Protein AF-A0A352JAN6-F1 (afdb_monomer_lite)

Secondary structure (DSSP, 8-state):
-EEEE-SSSSEEES-HHHHHHHHHTTSS--EEEE-HHHHHHTT---EEPTTSEEE-S---GGGB-

Radius of gyration: 11.19 Å; chains: 1; bounding box: 25×20×26 Å

Sequence (65 aa):
MLNILASLFEQVISDRATAKMVGQRYGNPVVFEVNAAAMSKDGYVLYCSTNQVWLVDRVPPEYLK

Structure (mmCIF, N/CA/C/O backbone):
data_AF-A0A352JAN6-F1
#
_entry.id   AF-A0A352JAN6-F1
#
loop_
_atom_site.group_PDB
_atom_site.id
_atom_site.type_symbol
_atom_site.label_atom_id
_atom_site.label_alt_id
_atom_site.label_comp_id
_atom_site.label_asym_id
_atom_site.label_entity_id
_atom_site.label_seq_id
_atom_site.pdbx_PDB_ins_code
_atom_site.Cartn_x
_atom_site.Cartn_y
_atom_site.Cartn_z
_atom_site.occupancy
_atom_site.B_iso_or_equiv
_atom_site.auth_seq_id
_atom_site.auth_comp_id
_atom_site.auth_asym_id
_atom_site.auth_atom_id
_atom_site.pdbx_PDB_model_num
ATOM 1 N N . MET A 1 1 ? -1.692 10.068 -4.043 1.00 42.00 1 MET A N 1
ATOM 2 C CA . MET A 1 1 ? -1.945 8.852 -4.840 1.00 42.00 1 MET A CA 1
ATOM 3 C C . MET A 1 1 ? -0.675 8.025 -4.733 1.00 42.00 1 MET A C 1
ATOM 5 O O . MET A 1 1 ? 0.352 8.517 -5.176 1.00 42.00 1 MET A O 1
ATOM 9 N N . LEU A 1 2 ? -0.687 6.916 -3.989 1.00 41.22 2 LEU A N 1
ATOM 10 C CA . LEU A 1 2 ? 0.486 6.045 -3.832 1.00 41.22 2 LEU A CA 1
ATOM 11 C C . LEU A 1 2 ? 0.288 4.825 -4.746 1.00 41.22 2 LEU A C 1
ATOM 13 O O . LEU A 1 2 ? -0.749 4.168 -4.662 1.00 41.22 2 LEU A O 1
ATOM 17 N N . ASN A 1 3 ? 1.247 4.554 -5.633 1.00 37.16 3 ASN A N 1
ATOM 18 C CA . ASN A 1 3 ? 1.117 3.551 -6.697 1.00 37.16 3 ASN A CA 1
ATOM 19 C C . ASN A 1 3 ? 1.961 2.303 -6.375 1.00 37.16 3 ASN A C 1
ATOM 21 O O . ASN A 1 3 ? 3.184 2.379 -6.387 1.00 37.16 3 ASN A O 1
ATOM 25 N N . ILE A 1 4 ? 1.322 1.156 -6.125 1.00 56.50 4 ILE A N 1
ATOM 26 C CA . ILE A 1 4 ? 1.893 -0.044 -5.485 1.00 56.50 4 ILE A CA 1
ATOM 27 C C . ILE A 1 4 ? 2.315 -1.128 -6.494 1.00 56.50 4 ILE A C 1
ATOM 29 O O . ILE A 1 4 ? 1.607 -1.440 -7.444 1.00 56.50 4 ILE A O 1
ATOM 33 N N . LEU A 1 5 ? 3.452 -1.785 -6.245 1.00 42.72 5 LEU A N 1
ATOM 34 C CA . LEU A 1 5 ? 3.765 -3.119 -6.774 1.00 42.72 5 LEU A CA 1
ATOM 35 C C . LEU A 1 5 ? 3.200 -4.189 -5.837 1.00 42.72 5 LEU A C 1
ATOM 37 O O . LEU A 1 5 ? 3.555 -4.200 -4.663 1.00 42.72 5 LEU A O 1
ATOM 41 N N . ALA A 1 6 ? 2.438 -5.144 -6.361 1.00 41.12 6 ALA A N 1
ATOM 42 C CA . ALA A 1 6 ? 2.176 -6.400 -5.665 1.00 41.12 6 ALA A CA 1
ATOM 43 C C . ALA A 1 6 ? 2.918 -7.519 -6.404 1.00 41.12 6 ALA A C 1
ATOM 45 O O . ALA A 1 6 ? 2.376 -8.145 -7.310 1.00 41.12 6 ALA A O 1
ATOM 46 N N . SER A 1 7 ? 4.187 -7.747 -6.062 1.00 40.84 7 SER A N 1
ATOM 47 C CA . SER A 1 7 ? 4.832 -9.021 -6.379 1.00 40.84 7 SER A CA 1
ATOM 48 C C . SER A 1 7 ? 5.923 -9.336 -5.354 1.00 40.84 7 SER A C 1
ATOM 50 O O . SER A 1 7 ? 6.981 -8.714 -5.331 1.00 40.84 7 SER A O 1
ATOM 52 N N . LEU A 1 8 ? 5.608 -10.324 -4.513 1.00 37.88 8 LEU A N 1
ATOM 53 C CA . LEU A 1 8 ? 6.489 -11.167 -3.694 1.00 37.88 8 LEU A CA 1
ATOM 54 C C . LEU A 1 8 ? 7.125 -10.640 -2.398 1.00 37.88 8 LEU A C 1
ATOM 56 O O . LEU A 1 8 ? 7.585 -11.478 -1.631 1.00 37.88 8 LEU A O 1
ATOM 60 N N . PHE A 1 9 ? 7.083 -9.352 -2.057 1.00 41.69 9 PHE A N 1
ATOM 61 C CA . PHE A 1 9 ? 7.470 -8.893 -0.711 1.00 41.69 9 PHE A CA 1
ATOM 62 C C . PHE A 1 9 ? 6.552 -7.752 -0.263 1.00 41.69 9 PHE A C 1
ATOM 64 O O . PHE A 1 9 ? 6.158 -6.943 -1.095 1.00 41.69 9 PHE A O 1
ATOM 71 N N . GLU A 1 10 ? 6.197 -7.709 1.024 1.00 55.59 10 GLU A N 1
ATOM 72 C CA . GLU A 1 10 ? 5.212 -6.840 1.713 1.00 55.59 10 GLU A CA 1
ATOM 73 C C . GLU A 1 10 ? 5.518 -5.320 1.668 1.00 55.59 10 GLU A C 1
ATOM 75 O O . GLU A 1 10 ? 5.269 -4.591 2.623 1.00 55.59 10 GLU A O 1
ATOM 80 N N . GLN A 1 11 ? 6.085 -4.8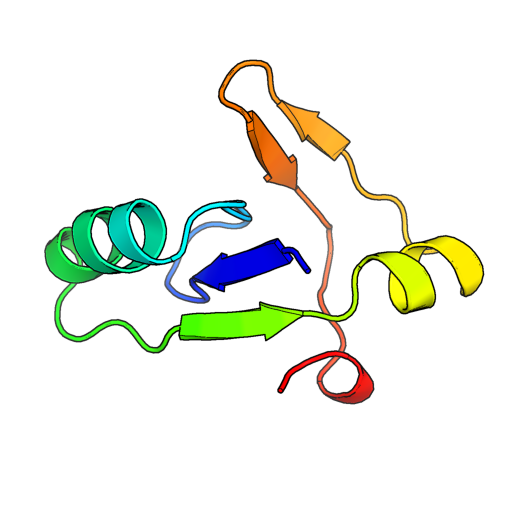17 0.570 1.00 57.25 11 GLN A N 1
ATOM 81 C CA . GLN A 1 11 ? 6.621 -3.471 0.403 1.00 57.25 11 GLN A CA 1
ATOM 82 C C . GLN A 1 11 ? 5.821 -2.649 -0.615 1.00 57.25 11 GLN A C 1
ATOM 84 O O . GLN A 1 11 ? 5.585 -3.059 -1.748 1.00 57.25 11 GLN A O 1
ATOM 89 N N . VAL A 1 12 ? 5.455 -1.436 -0.216 1.00 62.22 12 VAL A N 1
ATOM 90 C CA . VAL A 1 12 ? 4.635 -0.472 -0.951 1.00 62.22 12 VAL A CA 1
ATOM 91 C C . VAL A 1 12 ? 5.506 0.693 -1.406 1.00 62.22 12 VAL A C 1
ATOM 93 O O . VAL A 1 12 ? 6.052 1.418 -0.589 1.00 62.22 12 VAL A O 1
ATOM 96 N N . ILE A 1 13 ? 5.627 0.929 -2.706 1.00 69.12 13 ILE A N 1
ATOM 97 C CA . ILE A 1 13 ? 6.441 2.029 -3.251 1.00 69.12 13 ILE A CA 1
ATOM 98 C C . ILE A 1 13 ? 5.514 3.197 -3.618 1.00 69.12 13 ILE A C 1
ATOM 100 O O . ILE A 1 13 ? 4.367 2.980 -3.990 1.00 69.12 13 ILE A O 1
ATOM 104 N N . SER A 1 14 ? 5.963 4.444 -3.471 1.00 68.56 14 SER A N 1
ATOM 105 C CA . SER A 1 14 ? 5.150 5.629 -3.796 1.00 68.56 14 SER A CA 1
ATOM 106 C C . SER A 1 14 ? 5.259 6.072 -5.261 1.00 68.56 14 SER A C 1
ATOM 108 O O . SER A 1 14 ? 4.337 6.705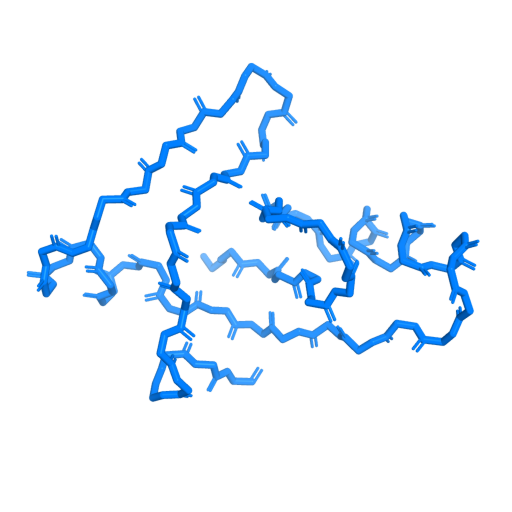 -5.776 1.00 68.56 14 SER A O 1
ATOM 110 N N . ASP A 1 15 ? 6.353 5.713 -5.940 1.00 74.19 15 ASP A N 1
ATOM 111 C CA . ASP A 1 15 ? 6.641 6.061 -7.332 1.00 74.19 15 ASP A CA 1
ATOM 112 C C . ASP A 1 15 ? 6.434 4.883 -8.302 1.00 74.19 15 ASP A C 1
ATOM 114 O O . ASP A 1 15 ? 7.011 3.802 -8.157 1.00 74.19 15 ASP A O 1
ATOM 118 N N . ARG A 1 16 ? 5.655 5.122 -9.364 1.00 71.38 16 ARG A N 1
ATOM 119 C CA . ARG A 1 16 ? 5.287 4.104 -10.362 1.00 71.38 16 ARG A CA 1
ATOM 120 C C . ARG A 1 16 ? 6.478 3.634 -11.202 1.00 71.38 16 ARG A C 1
ATOM 122 O O . ARG A 1 16 ? 6.492 2.478 -11.632 1.00 71.38 16 ARG A O 1
ATOM 129 N N . ALA A 1 17 ? 7.446 4.506 -11.483 1.00 74.00 17 ALA A N 1
ATOM 130 C CA . ALA A 1 17 ? 8.618 4.134 -12.276 1.00 74.00 17 ALA A CA 1
ATOM 131 C C . ALA A 1 17 ? 9.537 3.199 -11.477 1.00 74.00 17 ALA A C 1
ATOM 133 O O . ALA A 1 17 ? 9.930 2.139 -11.971 1.00 74.00 17 ALA A O 1
ATOM 134 N N . THR A 1 18 ? 9.773 3.540 -10.212 1.00 73.38 18 THR A N 1
ATOM 135 C CA . THR A 1 18 ? 10.504 2.725 -9.237 1.00 73.38 18 THR A CA 1
ATOM 136 C C . THR A 1 18 ? 9.809 1.385 -9.016 1.00 73.38 18 THR A C 1
ATOM 138 O O . THR A 1 18 ? 10.455 0.340 -9.074 1.00 73.38 18 THR A O 1
ATOM 141 N N . ALA A 1 19 ? 8.480 1.398 -8.875 1.00 70.19 19 ALA A N 1
ATOM 142 C CA . ALA A 1 19 ? 7.657 0.199 -8.801 1.00 70.19 19 ALA A CA 1
ATOM 143 C C . ALA A 1 19 ? 7.906 -0.717 -10.020 1.00 70.19 19 ALA A C 1
ATOM 145 O O . ALA A 1 19 ? 8.326 -1.859 -9.879 1.00 70.19 19 ALA A O 1
ATOM 146 N N . LYS A 1 20 ? 7.783 -0.226 -11.256 1.00 71.94 20 LYS A N 1
ATOM 147 C CA . LYS A 1 20 ? 8.067 -1.069 -12.435 1.00 71.94 20 LYS A CA 1
ATOM 148 C C . LYS A 1 20 ? 9.499 -1.615 -12.455 1.00 71.94 20 LYS A C 1
ATOM 150 O O . LYS A 1 20 ? 9.684 -2.795 -12.739 1.00 71.94 20 LYS A O 1
ATOM 155 N N . MET A 1 21 ? 10.491 -0.787 -12.138 1.00 76.31 21 MET A N 1
ATOM 156 C CA . MET A 1 21 ? 11.907 -1.168 -12.170 1.00 76.31 21 MET A CA 1
ATOM 157 C C . MET A 1 21 ? 12.243 -2.277 -11.164 1.00 76.31 21 MET A C 1
ATOM 159 O O . MET A 1 21 ? 12.936 -3.235 -11.504 1.00 76.31 21 MET A O 1
ATOM 163 N N . VAL A 1 22 ? 11.749 -2.169 -9.928 1.00 72.75 22 VAL A N 1
ATOM 164 C CA . VAL A 1 22 ? 11.976 -3.189 -8.892 1.00 72.75 22 VAL A CA 1
ATOM 165 C C . VAL A 1 22 ? 11.263 -4.488 -9.262 1.00 72.75 22 VAL A C 1
ATOM 167 O O . VAL A 1 22 ? 11.836 -5.566 -9.128 1.00 72.75 22 VAL A O 1
ATOM 170 N N . GLY A 1 23 ? 10.049 -4.390 -9.800 1.00 69.44 23 GLY A N 1
ATOM 171 C CA . GLY A 1 23 ? 9.231 -5.545 -10.157 1.00 69.44 23 GLY A CA 1
ATOM 172 C C . GLY A 1 23 ? 9.763 -6.317 -11.363 1.00 69.44 23 GLY A C 1
ATOM 173 O O . GLY A 1 23 ? 9.638 -7.537 -11.410 1.00 69.44 23 GLY A O 1
ATOM 174 N N . GLN A 1 24 ? 10.425 -5.629 -12.299 1.00 74.44 24 GLN A N 1
ATOM 175 C CA . GLN A 1 24 ? 11.084 -6.251 -13.452 1.00 74.44 24 GLN A CA 1
ATOM 176 C C . GLN A 1 24 ? 12.179 -7.245 -13.053 1.00 74.44 24 GLN A C 1
ATOM 178 O O . GLN A 1 24 ? 12.437 -8.194 -13.789 1.00 74.44 24 GLN A O 1
ATOM 183 N N . ARG A 1 25 ? 12.786 -7.089 -11.868 1.00 73.06 25 ARG A N 1
ATOM 184 C CA . ARG A 1 25 ? 13.763 -8.059 -11.339 1.00 73.06 25 ARG A CA 1
ATOM 185 C C . ARG A 1 25 ? 13.157 -9.445 -11.121 1.00 73.06 25 ARG A C 1
ATOM 187 O O . ARG A 1 25 ? 13.887 -10.429 -11.110 1.00 73.06 25 ARG A O 1
ATOM 194 N N . TYR A 1 26 ? 11.838 -9.509 -10.960 1.00 68.12 26 TYR A N 1
ATOM 195 C CA . TYR A 1 26 ? 11.083 -10.724 -10.675 1.00 68.12 26 TYR A CA 1
ATOM 196 C C . TYR A 1 26 ? 10.205 -11.168 -11.858 1.00 68.12 26 TYR A C 1
ATOM 198 O O . TYR A 1 26 ? 9.368 -12.053 -11.697 1.00 68.12 26 TYR A O 1
ATOM 206 N N . GLY A 1 27 ? 10.381 -10.579 -13.050 1.00 73.94 27 GLY A N 1
ATOM 207 C CA . GLY A 1 27 ? 9.644 -10.936 -14.266 1.00 73.94 27 GLY A CA 1
ATOM 208 C C . GLY A 1 27 ? 8.726 -9.818 -14.757 1.00 73.94 27 GLY A C 1
ATOM 209 O O . GLY A 1 27 ? 9.170 -8.689 -14.934 1.00 73.94 27 GLY A O 1
ATOM 210 N N . ASN A 1 28 ? 7.452 -10.129 -15.015 1.00 71.31 28 ASN A N 1
ATOM 211 C CA . ASN A 1 28 ? 6.458 -9.158 -15.488 1.00 71.31 28 ASN A CA 1
ATOM 212 C C . ASN A 1 28 ? 5.613 -8.633 -14.317 1.00 71.31 28 ASN A C 1
ATOM 214 O O . ASN A 1 28 ? 4.638 -9.286 -13.939 1.00 71.31 28 ASN A O 1
ATOM 218 N N . PRO A 1 29 ? 5.952 -7.471 -13.728 1.00 71.75 29 PRO A N 1
ATOM 219 C CA . PRO A 1 29 ? 5.198 -6.949 -12.604 1.00 71.75 29 PRO A CA 1
ATOM 220 C C . PRO A 1 29 ? 3.853 -6.364 -13.022 1.00 71.75 29 PRO A C 1
ATOM 222 O O . PRO A 1 29 ? 3.760 -5.591 -13.979 1.00 71.75 29 PRO A O 1
ATOM 225 N N . VAL A 1 30 ? 2.835 -6.636 -12.209 1.00 76.88 30 VAL A N 1
ATOM 226 C CA . VAL A 1 30 ? 1.578 -5.888 -12.218 1.00 76.88 30 VAL A CA 1
ATOM 227 C C . VAL A 1 30 ? 1.652 -4.831 -11.118 1.00 76.88 30 VAL A C 1
ATOM 229 O O . VAL A 1 30 ? 1.978 -5.124 -9.967 1.00 76.88 30 VAL A O 1
ATOM 232 N N . VAL A 1 31 ? 1.404 -3.580 -11.498 1.00 74.62 31 VAL A N 1
ATOM 233 C CA . VAL A 1 31 ? 1.392 -2.431 -10.586 1.00 74.62 31 VAL A CA 1
ATOM 234 C C . VAL A 1 31 ? -0.065 -2.036 -10.380 1.00 74.62 31 VAL A C 1
ATOM 236 O O . VAL A 1 31 ? -0.728 -1.695 -11.359 1.00 74.62 31 VAL A O 1
ATOM 239 N N . PHE A 1 32 ? -0.527 -2.082 -9.134 1.00 78.69 32 PHE A N 1
ATOM 240 C CA . PHE A 1 32 ? -1.866 -1.677 -8.709 1.00 78.69 32 PHE A CA 1
ATOM 241 C C . PHE A 1 32 ? -1.800 -0.313 -8.032 1.00 78.69 32 PHE A C 1
ATOM 243 O O . PHE A 1 32 ? -0.895 -0.045 -7.243 1.00 78.69 32 PHE A O 1
ATOM 250 N N . GLU A 1 33 ? -2.754 0.568 -8.290 1.00 80.19 33 GLU A N 1
ATOM 251 C CA . GLU A 1 33 ? -2.870 1.786 -7.488 1.00 80.19 33 GLU A CA 1
ATOM 252 C C . GLU A 1 33 ? -3.654 1.472 -6.218 1.00 80.19 33 GLU A C 1
ATOM 254 O O . GLU A 1 33 ? -4.637 0.738 -6.264 1.00 80.19 33 GLU A O 1
ATOM 259 N N . VAL A 1 34 ? -3.232 2.003 -5.067 1.00 83.06 34 VAL A N 1
ATOM 260 C CA . VAL A 1 34 ? -3.915 1.706 -3.802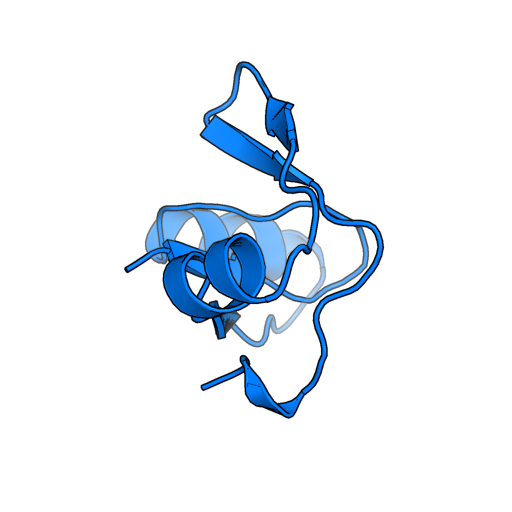 1.00 83.06 34 VAL A CA 1
ATOM 261 C C . VAL A 1 34 ? -4.369 2.969 -3.119 1.00 83.06 34 VAL A C 1
ATOM 263 O O . VAL A 1 34 ? -3.627 3.943 -2.957 1.00 83.06 34 VAL A O 1
ATOM 266 N N . ASN A 1 35 ? -5.622 2.943 -2.680 1.00 86.06 35 ASN A N 1
ATOM 267 C CA . ASN A 1 35 ? -6.208 4.043 -1.942 1.00 86.06 35 ASN A CA 1
ATOM 268 C C . ASN A 1 35 ? -5.793 4.009 -0.462 1.00 86.06 35 ASN A C 1
ATOM 270 O O . ASN A 1 35 ? -6.600 3.736 0.424 1.00 86.06 35 ASN A O 1
ATOM 274 N N . ALA A 1 36 ? -4.525 4.330 -0.197 1.00 82.56 36 ALA A N 1
ATOM 275 C CA . ALA A 1 36 ? -3.960 4.368 1.154 1.00 82.56 36 ALA A CA 1
ATOM 276 C C . ALA A 1 36 ? -4.696 5.342 2.095 1.00 82.56 36 ALA A C 1
ATOM 278 O O . ALA A 1 36 ? -4.759 5.114 3.299 1.00 82.56 36 ALA A O 1
ATOM 279 N N . ALA A 1 37 ? -5.288 6.413 1.553 1.00 86.12 37 ALA A N 1
ATOM 280 C CA . ALA A 1 37 ? -6.075 7.359 2.340 1.00 86.12 37 ALA A CA 1
ATOM 281 C C . ALA A 1 37 ? -7.372 6.725 2.867 1.00 86.12 37 ALA A C 1
ATOM 283 O O . ALA A 1 37 ? -7.718 6.929 4.028 1.00 86.12 37 ALA A O 1
ATOM 284 N N . ALA A 1 38 ? -8.063 5.938 2.036 1.00 88.00 38 ALA A N 1
ATOM 285 C CA . ALA A 1 38 ? -9.228 5.173 2.476 1.00 88.00 38 ALA A CA 1
ATOM 286 C C . ALA A 1 38 ? -8.822 4.099 3.493 1.00 88.00 38 ALA A C 1
ATOM 288 O O . ALA A 1 38 ? -9.374 4.073 4.584 1.00 88.00 38 ALA A O 1
ATOM 289 N N . MET A 1 39 ? -7.760 3.333 3.215 1.00 88.56 39 MET A N 1
ATOM 290 C CA . MET A 1 39 ? -7.249 2.326 4.154 1.00 88.56 39 MET A CA 1
ATOM 291 C C . MET A 1 39 ? -6.913 2.916 5.530 1.00 88.56 39 MET A C 1
ATOM 293 O O . MET A 1 39 ? -7.319 2.376 6.554 1.00 88.56 39 MET A O 1
ATOM 297 N N . SER A 1 40 ? -6.212 4.051 5.576 1.00 86.50 40 SER A N 1
ATOM 298 C CA . SER A 1 40 ? -5.892 4.710 6.846 1.00 86.50 40 SER A CA 1
ATOM 299 C C . SER A 1 40 ? -7.149 5.176 7.585 1.00 86.50 40 SER A C 1
ATOM 301 O O . SER A 1 40 ? -7.220 5.051 8.807 1.00 86.50 40 SER A O 1
ATOM 303 N N . LYS A 1 41 ? -8.151 5.681 6.855 1.00 90.44 41 LYS A N 1
ATOM 304 C CA . LYS A 1 41 ? -9.436 6.101 7.425 1.00 90.44 41 LYS A CA 1
ATOM 305 C C . LYS A 1 41 ? -10.227 4.923 8.000 1.00 90.44 41 LYS A C 1
ATOM 307 O O . LYS A 1 41 ? -10.864 5.082 9.037 1.00 90.44 41 LYS A O 1
ATOM 312 N N . ASP A 1 42 ? -10.136 3.764 7.361 1.00 91.44 42 ASP A N 1
ATOM 313 C CA . ASP A 1 42 ? -10.817 2.534 7.771 1.00 91.44 42 ASP A CA 1
ATOM 314 C C . ASP A 1 42 ? -10.042 1.759 8.858 1.00 91.44 42 ASP A C 1
ATOM 316 O O . ASP A 1 42 ? -10.449 0.676 9.273 1.00 91.44 42 ASP A O 1
ATOM 320 N N . GLY A 1 43 ? -8.946 2.336 9.371 1.00 91.69 43 GLY A N 1
ATOM 321 C CA . GLY A 1 43 ? -8.208 1.836 10.533 1.00 91.69 43 GLY A CA 1
ATOM 322 C C . GLY A 1 43 ? -7.041 0.903 10.210 1.00 91.69 43 GLY A C 1
ATOM 323 O O . GLY A 1 43 ? -6.443 0.347 11.130 1.00 91.69 43 GLY A O 1
ATOM 324 N N . TYR A 1 44 ? -6.678 0.738 8.935 1.00 89.12 44 TYR A N 1
ATOM 325 C CA . TYR A 1 44 ? -5.499 -0.041 8.559 1.00 89.12 44 TYR A CA 1
ATOM 326 C C . TYR A 1 44 ? -4.215 0.717 8.906 1.00 89.12 44 TYR A C 1
ATOM 328 O O . TYR A 1 44 ? -4.056 1.900 8.587 1.00 89.12 44 TYR A O 1
ATOM 336 N N . VAL A 1 45 ? -3.272 0.014 9.533 1.00 84.38 45 VAL A N 1
ATOM 337 C CA . VAL A 1 45 ? -1.976 0.579 9.913 1.00 84.38 45 VAL A CA 1
ATOM 338 C C . VAL A 1 45 ? -1.016 0.496 8.731 1.00 84.38 45 VAL A C 1
ATOM 340 O O . VAL A 1 45 ? -0.766 -0.573 8.183 1.00 84.38 45 VAL A O 1
ATOM 343 N N . LEU A 1 46 ? -0.479 1.650 8.344 1.00 84.06 46 LEU A N 1
ATOM 344 C CA . LEU A 1 46 ? 0.513 1.795 7.285 1.00 84.06 46 LEU A CA 1
ATOM 345 C C . LEU A 1 46 ? 1.832 2.226 7.932 1.00 84.06 46 LEU A C 1
ATOM 347 O O . LEU A 1 46 ? 1.899 3.288 8.554 1.00 84.06 46 LEU A O 1
ATOM 351 N N . TYR A 1 47 ? 2.885 1.433 7.779 1.00 81.44 47 TYR A N 1
ATOM 352 C CA . TYR A 1 47 ? 4.202 1.739 8.337 1.00 81.44 47 TYR A CA 1
ATOM 353 C C . TYR A 1 47 ? 5.085 2.363 7.265 1.00 81.44 47 TYR A C 1
ATOM 355 O O . TYR A 1 47 ? 5.281 1.762 6.219 1.00 81.44 47 TYR A O 1
ATOM 363 N N . CYS A 1 48 ? 5.651 3.542 7.510 1.00 81.06 48 CYS A N 1
ATOM 364 C CA . CYS A 1 48 ? 6.594 4.161 6.579 1.00 81.06 48 CYS A CA 1
ATOM 365 C C . CYS A 1 48 ? 8.032 3.772 6.943 1.00 81.06 48 CYS A C 1
ATOM 367 O O . CYS A 1 48 ? 8.486 4.017 8.060 1.00 81.06 48 CYS A O 1
ATOM 369 N N . SER A 1 49 ? 8.751 3.179 5.995 1.00 72.19 49 SER A N 1
ATOM 370 C CA . SER A 1 49 ? 10.186 2.928 6.083 1.00 72.19 49 SER A CA 1
ATOM 371 C C . SER A 1 49 ? 10.984 4.162 5.650 1.00 72.19 49 SER A C 1
ATOM 373 O O . SER A 1 49 ? 10.506 5.022 4.909 1.00 72.19 49 SER A O 1
ATOM 375 N N . THR A 1 50 ? 12.250 4.225 6.057 1.00 73.31 50 THR A N 1
ATOM 376 C CA . THR A 1 50 ? 13.182 5.313 5.718 1.00 73.31 50 THR A CA 1
ATOM 377 C 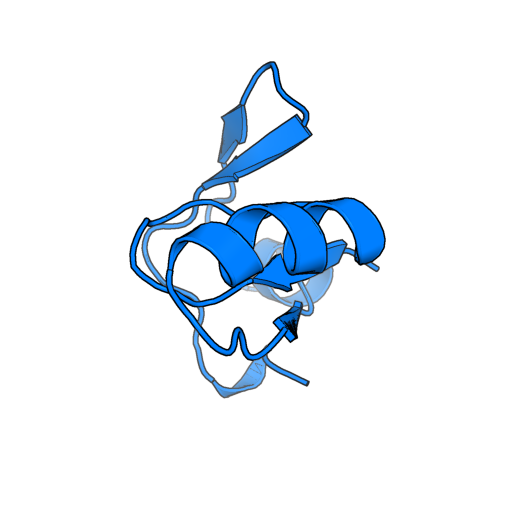C . THR A 1 50 ? 13.421 5.465 4.214 1.00 73.31 50 THR A C 1
ATOM 379 O O . THR A 1 50 ? 13.748 6.555 3.754 1.00 73.31 50 THR A O 1
ATOM 382 N N . ASN A 1 51 ? 13.190 4.408 3.433 1.00 69.31 51 ASN A N 1
ATOM 383 C CA . ASN A 1 51 ? 13.371 4.398 1.979 1.00 69.31 51 ASN A CA 1
ATOM 384 C C . ASN A 1 51 ? 12.116 4.828 1.197 1.00 69.31 51 ASN A C 1
ATOM 386 O O . ASN A 1 51 ? 11.990 4.493 0.023 1.00 69.31 51 ASN A O 1
ATOM 390 N N . GLN A 1 52 ? 11.166 5.525 1.837 1.00 70.19 52 GLN A N 1
ATOM 391 C CA . GLN A 1 52 ? 9.871 5.913 1.245 1.00 70.19 52 GLN A CA 1
ATOM 392 C C . GLN A 1 52 ? 9.025 4.724 0.760 1.00 70.19 52 GLN A C 1
ATOM 394 O O . GLN A 1 52 ? 8.135 4.866 -0.082 1.00 70.19 52 GLN A O 1
ATOM 399 N N . VAL A 1 53 ? 9.303 3.555 1.330 1.00 73.19 53 VAL A N 1
ATOM 400 C CA . VAL A 1 53 ? 8.530 2.335 1.150 1.00 73.19 53 VAL A CA 1
ATOM 401 C C . VAL A 1 53 ? 7.573 2.214 2.325 1.00 73.19 53 VAL A C 1
ATOM 403 O O . VAL A 1 53 ? 7.984 2.397 3.466 1.00 73.19 53 VAL A O 1
ATOM 406 N N . TRP A 1 54 ? 6.315 1.896 2.066 1.00 79.12 54 TRP A N 1
ATOM 407 C CA . TRP A 1 54 ? 5.327 1.616 3.091 1.00 79.12 54 TRP A CA 1
ATOM 408 C C . TRP A 1 54 ? 5.185 0.105 3.297 1.00 79.12 54 TRP A C 1
ATOM 410 O O . TRP A 1 54 ? 5.459 -0.684 2.399 1.00 79.12 54 TRP A O 1
ATOM 420 N N . LEU A 1 55 ? 4.790 -0.316 4.485 1.00 76.31 55 LEU A N 1
ATOM 421 C CA . LEU A 1 55 ? 4.471 -1.702 4.806 1.00 76.31 55 LEU A CA 1
ATOM 422 C C . LEU A 1 55 ? 3.046 -1.730 5.339 1.00 76.31 55 LEU A C 1
ATOM 424 O O . LEU A 1 55 ? 2.604 -0.797 6.016 1.00 76.31 55 LEU A O 1
ATOM 428 N N . VAL A 1 56 ? 2.332 -2.798 5.027 1.00 83.00 56 VAL A N 1
ATOM 429 C CA . VAL A 1 56 ? 0.979 -3.040 5.515 1.00 83.00 56 VAL A CA 1
ATOM 430 C C . VAL A 1 56 ? 0.772 -4.538 5.596 1.00 83.00 56 VAL A C 1
ATOM 432 O O . VAL A 1 56 ? 1.181 -5.257 4.686 1.00 83.00 56 VAL A O 1
ATOM 435 N N . ASP A 1 57 ? 0.121 -5.000 6.659 1.00 83.19 57 ASP A N 1
ATOM 436 C CA . ASP A 1 57 ? -0.096 -6.435 6.874 1.00 83.19 57 ASP A CA 1
ATOM 437 C C . ASP A 1 57 ? -0.898 -7.063 5.728 1.00 83.19 57 ASP A C 1
ATOM 439 O O . ASP A 1 57 ? -0.655 -8.191 5.303 1.00 83.19 57 ASP A O 1
ATOM 443 N N . ARG A 1 58 ? -1.881 -6.323 5.205 1.00 81.81 58 ARG A N 1
ATOM 444 C CA . ARG A 1 58 ? -2.693 -6.747 4.067 1.00 81.81 58 ARG A CA 1
ATOM 445 C C . ARG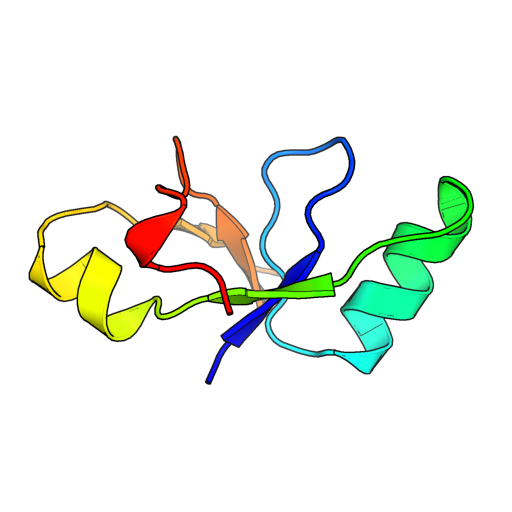 A 1 58 ? -3.303 -5.551 3.355 1.00 81.81 58 ARG A C 1
ATOM 447 O O . ARG A 1 58 ? -3.804 -4.634 3.996 1.00 81.81 58 ARG A O 1
ATOM 454 N N . VAL A 1 59 ? -3.353 -5.621 2.025 1.00 83.75 59 VAL A N 1
ATOM 455 C CA . VAL A 1 59 ? -4.164 -4.715 1.202 1.00 83.75 59 VAL A CA 1
ATOM 456 C C . VAL A 1 59 ? -5.434 -5.444 0.753 1.00 83.75 59 VAL A C 1
ATOM 458 O O . VAL A 1 59 ? -5.344 -6.390 -0.034 1.00 83.75 59 VAL A O 1
ATOM 461 N N . PRO A 1 60 ? -6.622 -5.059 1.247 1.00 86.12 60 PRO A N 1
ATOM 462 C CA . PRO A 1 60 ? -7.880 -5.603 0.748 1.00 86.12 60 PRO A CA 1
ATOM 463 C C . PRO A 1 60 ? -8.129 -5.213 -0.724 1.00 86.12 60 PRO A C 1
ATOM 465 O O . PRO A 1 60 ? -7.819 -4.083 -1.110 1.00 86.12 60 PRO A O 1
ATOM 468 N N . PRO A 1 61 ? -8.719 -6.102 -1.553 1.00 85.75 61 PRO A N 1
ATOM 469 C CA . PRO A 1 61 ? -8.920 -5.850 -2.986 1.00 85.75 61 PRO A CA 1
ATOM 470 C C . PRO A 1 61 ? -9.776 -4.620 -3.304 1.00 85.75 61 PRO A C 1
ATOM 472 O O . PRO A 1 61 ? -9.599 -3.999 -4.341 1.00 85.75 61 PRO A O 1
ATOM 475 N N . GLU A 1 62 ? -10.681 -4.249 -2.399 1.00 90.00 62 GLU A N 1
ATOM 476 C CA . GLU A 1 62 ? -11.557 -3.072 -2.496 1.00 90.00 62 GLU A CA 1
ATOM 477 C C . GLU A 1 62 ? -10.803 -1.731 -2.551 1.00 90.00 62 GLU A C 1
ATOM 479 O O . GLU A 1 62 ? -11.347 -0.739 -3.039 1.00 90.00 62 GLU A O 1
ATOM 484 N N . TYR A 1 63 ? -9.540 -1.698 -2.111 1.00 84.88 63 TYR A N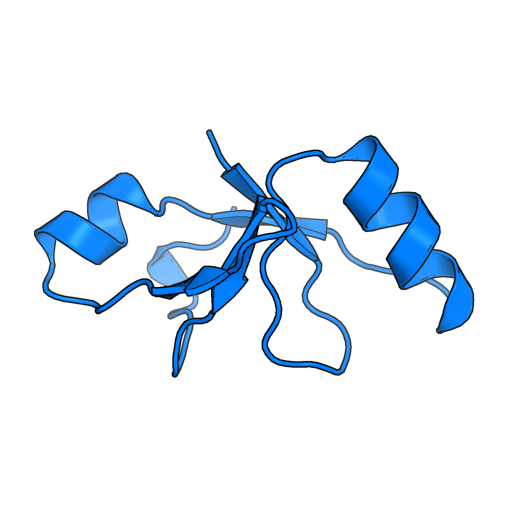 1
ATOM 485 C CA . TYR A 1 63 ? -8.684 -0.511 -2.199 1.00 84.88 63 TYR A CA 1
ATOM 486 C C . TYR A 1 63 ? -7.715 -0.548 -3.385 1.00 84.88 63 TYR A C 1
ATOM 488 O O . TYR A 1 63 ? -6.999 0.438 -3.578 1.00 84.88 63 TYR A O 1
ATOM 496 N N . LEU A 1 64 ? -7.680 -1.645 -4.156 1.00 84.69 64 LEU A N 1
ATOM 497 C CA . LEU A 1 64 ? -6.861 -1.793 -5.361 1.00 84.69 64 LEU A CA 1
ATOM 498 C C . LEU A 1 64 ? -7.585 -1.192 -6.576 1.00 84.69 64 LEU A C 1
ATOM 500 O O . LEU A 1 64 ? -8.785 -1.396 -6.762 1.00 84.69 64 LEU A O 1
ATOM 504 N N . LYS A 1 65 ? -6.842 -0.478 -7.419 1.00 75.12 65 LYS A N 1
ATOM 505 C CA . LYS A 1 65 ? -7.275 0.057 -8.714 1.00 75.12 65 LYS A CA 1
ATOM 506 C C . LYS A 1 65 ? -6.337 -0.378 -9.831 1.00 75.12 65 LYS A C 1
ATOM 508 O O . LYS A 1 65 ? -5.109 -0.466 -9.582 1.00 75.12 65 LYS A O 1
#

Foldseek 3Di:
DAKAWPDDDQKGARDPVVSCVVCVVVPGIDIWRFPVVVCVVVPWDWDADPVRIIGGPDGDCVRTD

pLDDT: mean 72.87, std 14.56, range [37.16, 91.69]